Protein AF-A0A1I7X598-F1 (afdb_monomer)

Secondary structure (DSSP, 8-state):
---HHHHHHHHTT-HHHHHHHHHHHHHHHHHTSSHHHHS-SSS-HHHHHHHHHHHHHHHS-------EEEEEEEEEEETTEEEEEEEEEEEETTEEEEE-HHHHHHHHHHHHHHHHHHHH-----

Organism: Heterorhabditis bacteriophora (NCBI:txid37862)

Foldseek 3Di:
DDDVVVVVVVVVVPPVQVVLLVVLLVVCLVVLHCVSLVPDPPHDPVVSVVSVVVSCVVSVPPPPPPFDKDKDWDFDCDPPDTDIFIWIWTQDPNDIDIDGPVRVVVVVVVVVVVVVVVVVPDDDD

Mean predicted aligned error: 17.53 Å

Structure (mmCIF, N/CA/C/O backbone):
data_AF-A0A1I7X598-F1
#
_entry.id   AF-A0A1I7X598-F1
#
loop_
_atom_site.group_PDB
_atom_site.id
_atom_site.type_symbol
_atom_site.label_atom_id
_atom_site.label_alt_id
_atom_site.label_comp_id
_atom_site.label_asym_id
_atom_site.label_entity_id
_atom_site.label_seq_id
_atom_site.pdbx_PDB_ins_code
_atom_site.Cartn_x
_atom_site.Cartn_y
_atom_site.Cartn_z
_atom_site.occupancy
_atom_site.B_iso_or_equiv
_atom_site.auth_seq_id
_atom_site.auth_comp_id
_atom_site.auth_asym_id
_atom_site.auth_atom_id
_atom_site.pdbx_PDB_model_num
ATOM 1 N N . MET A 1 1 ? -35.220 -14.400 -1.323 1.00 46.84 1 MET A N 1
ATOM 2 C CA . MET A 1 1 ? -33.752 -14.230 -1.293 1.00 46.84 1 MET A CA 1
ATOM 3 C C . MET A 1 1 ? -33.465 -12.812 -1.748 1.00 46.84 1 MET A C 1
ATOM 5 O O . MET A 1 1 ? -33.702 -12.525 -2.911 1.00 46.84 1 MET A O 1
ATOM 9 N N . GLY A 1 2 ? -33.067 -11.933 -0.829 1.00 52.66 2 GLY A N 1
ATOM 10 C CA . GLY A 1 2 ? -32.800 -10.523 -1.125 1.00 52.66 2 GLY A CA 1
ATOM 11 C C . GLY A 1 2 ? -33.481 -9.586 -0.135 1.00 52.66 2 GLY A C 1
ATOM 12 O O . GLY A 1 2 ? -34.496 -9.002 -0.480 1.00 52.66 2 GLY A O 1
ATOM 13 N N . ASP A 1 3 ? -32.940 -9.495 1.084 1.00 51.19 3 ASP A N 1
ATOM 14 C CA . ASP A 1 3 ? -33.227 -8.376 2.009 1.00 51.19 3 ASP A CA 1
ATOM 15 C C . ASP A 1 3 ? -32.185 -8.212 3.144 1.00 51.19 3 ASP A C 1
ATOM 17 O O . ASP A 1 3 ? -32.209 -7.259 3.917 1.00 51.19 3 ASP A O 1
ATOM 21 N N . ASP A 1 4 ? -31.200 -9.113 3.245 1.00 53.62 4 ASP A N 1
ATOM 22 C CA . ASP A 1 4 ? -30.213 -9.100 4.335 1.00 53.62 4 ASP A CA 1
ATOM 23 C C . ASP A 1 4 ? -29.242 -7.908 4.324 1.00 53.62 4 ASP A C 1
ATOM 25 O O . ASP A 1 4 ? -28.676 -7.570 5.364 1.00 53.62 4 ASP A O 1
ATOM 29 N N . GLY A 1 5 ? -29.030 -7.278 3.164 1.00 50.75 5 GLY A N 1
ATOM 30 C CA . GLY A 1 5 ? -28.116 -6.141 3.020 1.00 50.75 5 GLY A CA 1
ATOM 31 C C . GLY A 1 5 ? -28.702 -4.813 3.507 1.00 50.75 5 GLY A C 1
ATOM 32 O O . GLY A 1 5 ? -27.963 -3.979 4.022 1.00 50.75 5 GLY A O 1
ATOM 33 N N . ALA A 1 6 ? -30.020 -4.622 3.390 1.00 51.22 6 ALA A N 1
ATOM 34 C CA . ALA A 1 6 ? -30.685 -3.376 3.776 1.00 51.22 6 ALA A CA 1
ATOM 35 C C . ALA A 1 6 ? -30.841 -3.251 5.303 1.00 51.22 6 ALA A C 1
ATOM 37 O O . ALA A 1 6 ? -30.648 -2.170 5.861 1.00 51.22 6 ALA A O 1
ATOM 38 N N . LEU A 1 7 ? -31.094 -4.371 5.991 1.00 50.44 7 LEU A N 1
ATOM 39 C CA . LEU A 1 7 ? -31.189 -4.426 7.454 1.00 50.44 7 LEU A CA 1
ATOM 40 C C . LEU A 1 7 ? -29.864 -4.061 8.149 1.00 50.44 7 LEU A C 1
ATOM 42 O O . LEU A 1 7 ? -29.866 -3.303 9.116 1.00 50.44 7 LEU A O 1
ATOM 46 N N . LEU A 1 8 ? -28.720 -4.508 7.621 1.00 53.09 8 LEU A N 1
ATOM 47 C CA . LEU A 1 8 ? -27.402 -4.247 8.221 1.00 53.09 8 LEU A CA 1
ATOM 48 C C . LEU A 1 8 ? -26.959 -2.782 8.110 1.00 53.09 8 LEU A C 1
ATOM 50 O O . LEU A 1 8 ? -26.349 -2.250 9.036 1.00 53.09 8 LEU A O 1
ATOM 54 N N . VAL A 1 9 ? -27.294 -2.102 7.007 1.00 54.59 9 VAL A N 1
ATOM 55 C CA . VAL A 1 9 ? -27.032 -0.657 6.880 1.00 54.59 9 VAL A CA 1
ATOM 56 C C . VAL A 1 9 ? -27.847 0.116 7.918 1.00 54.59 9 VAL A C 1
ATOM 58 O O . VAL A 1 9 ? -27.337 1.073 8.492 1.00 54.59 9 VAL A O 1
ATOM 61 N N . SER A 1 10 ? -29.072 -0.331 8.221 1.00 55.38 10 SER A N 1
ATOM 62 C CA . SER A 1 10 ? -29.919 0.290 9.246 1.00 55.38 10 SER A CA 1
ATOM 63 C C . SER A 1 10 ? -29.417 0.062 10.682 1.00 55.38 10 SER A C 1
ATOM 65 O O . SER A 1 10 ? -29.532 0.962 11.511 1.00 55.38 10 SER A O 1
ATOM 67 N N . GLU A 1 11 ? -28.771 -1.074 10.976 1.00 52.91 11 GLU A N 1
ATOM 68 C CA . GLU A 1 11 ? -28.156 -1.349 12.288 1.00 52.91 11 GLU A CA 1
ATOM 69 C C . GLU A 1 11 ? -26.843 -0.570 12.508 1.00 52.91 11 GLU A C 1
ATOM 71 O O . GLU A 1 11 ? -26.533 -0.169 13.633 1.00 52.91 11 GLU A O 1
ATOM 76 N N . LEU A 1 12 ? -26.103 -0.268 11.434 1.00 53.03 12 LEU A N 1
ATOM 77 C CA . LEU A 1 12 ? -24.890 0.562 11.466 1.00 53.03 12 LEU A CA 1
ATOM 78 C C . LEU A 1 12 ? -25.164 2.068 11.664 1.00 53.03 12 LEU A C 1
ATOM 80 O O . LEU A 1 12 ? -24.221 2.827 11.882 1.00 53.03 12 LEU A O 1
ATOM 84 N N . TYR A 1 13 ? -26.429 2.515 11.673 1.00 56.22 13 TYR A N 1
ATOM 85 C CA . TYR A 1 13 ? -26.796 3.878 12.099 1.00 56.22 13 TYR A CA 1
ATOM 86 C C . TYR A 1 13 ? -26.686 4.088 13.618 1.00 56.22 13 TYR A C 1
ATOM 88 O O . TYR A 1 13 ? -26.764 5.223 14.097 1.00 56.22 13 TYR A O 1
ATOM 96 N N . ASN A 1 14 ? -26.468 3.022 14.395 1.00 68.94 14 ASN A N 1
ATOM 97 C CA . ASN A 1 14 ? -26.166 3.144 15.812 1.00 68.94 14 ASN A CA 1
ATOM 98 C C . ASN A 1 14 ? -24.686 3.515 16.005 1.00 68.94 14 ASN A C 1
ATOM 100 O O . ASN A 1 14 ? -23.802 2.656 16.004 1.00 68.94 14 ASN A O 1
ATOM 104 N N . ILE A 1 15 ? -24.422 4.808 16.215 1.00 70.19 15 ILE A N 1
ATOM 105 C CA . ILE A 1 15 ? -23.080 5.364 16.473 1.00 70.19 15 ILE A CA 1
ATOM 106 C C . ILE A 1 15 ? -22.355 4.602 17.600 1.00 70.19 15 ILE A C 1
ATOM 108 O O . ILE A 1 15 ? -21.141 4.394 17.534 1.00 70.19 15 ILE A O 1
ATOM 112 N N . GLY A 1 16 ? -23.093 4.128 18.612 1.00 73.81 16 GLY A N 1
ATOM 113 C CA . GLY A 1 16 ? -22.541 3.330 19.706 1.00 73.81 16 GLY A CA 1
ATOM 114 C C . GLY A 1 16 ? -22.014 1.970 19.247 1.00 73.81 16 GLY A C 1
ATOM 115 O O . GLY A 1 16 ? -20.931 1.563 19.663 1.00 73.81 16 GLY A O 1
ATOM 116 N N . LEU A 1 17 ? -22.730 1.300 18.341 1.00 79.50 17 LEU A N 1
ATOM 117 C CA . LEU A 1 17 ? -22.315 0.016 17.775 1.00 79.50 17 LEU A CA 1
ATOM 118 C C . LEU A 1 17 ? -21.084 0.175 16.867 1.00 79.50 17 LEU A C 1
ATOM 120 O O . LEU A 1 17 ? -20.141 -0.606 16.972 1.00 79.50 17 LEU A O 1
ATOM 124 N N . VAL A 1 18 ? -21.039 1.225 16.040 1.00 80.38 18 VAL A N 1
ATOM 125 C CA . VAL A 1 18 ? -19.887 1.523 15.162 1.00 80.38 18 VAL A CA 1
ATOM 126 C C . VAL A 1 18 ? -18.611 1.784 15.969 1.00 80.38 18 VAL A C 1
ATOM 128 O O . VAL A 1 18 ? -17.538 1.276 15.625 1.00 80.38 18 VAL A O 1
ATOM 131 N N . SER A 1 19 ? -18.719 2.537 17.067 1.00 81.62 19 SER A N 1
ATOM 132 C CA . SER A 1 19 ? -17.591 2.809 17.967 1.00 81.62 19 SER A CA 1
ATOM 133 C C . SER A 1 19 ? -17.061 1.525 18.624 1.00 81.62 19 SER A C 1
ATOM 135 O O . SER A 1 19 ? -15.849 1.291 18.680 1.00 81.62 19 SER A O 1
ATOM 137 N N . GLN A 1 20 ? -17.964 0.6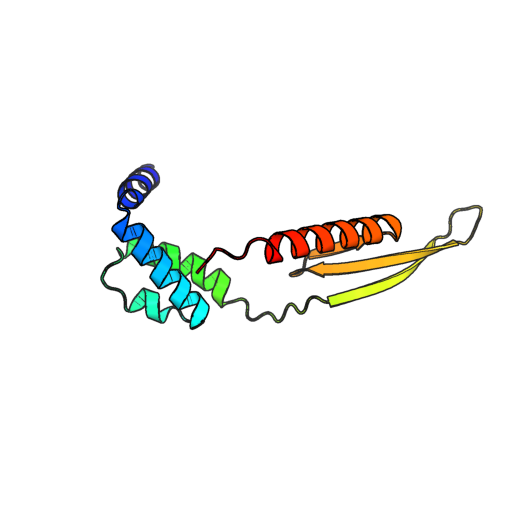36 19.046 1.00 83.75 20 GLN A N 1
ATOM 138 C CA . GLN A 1 20 ? -17.599 -0.649 19.648 1.00 83.75 20 GLN A CA 1
ATOM 139 C C . GLN A 1 20 ? -16.931 -1.587 18.640 1.00 83.75 20 GLN A C 1
ATOM 141 O O . GLN A 1 20 ? -15.869 -2.134 18.936 1.00 83.75 20 GLN A O 1
ATOM 146 N N . ILE A 1 21 ? -17.491 -1.715 17.433 1.00 86.81 21 ILE A N 1
ATOM 147 C CA . ILE A 1 21 ? -16.889 -2.488 16.338 1.00 86.81 21 ILE A CA 1
ATOM 148 C C . ILE A 1 21 ? -15.480 -1.967 16.031 1.00 86.81 21 ILE A C 1
ATOM 150 O O . ILE A 1 21 ? -14.544 -2.759 15.943 1.00 86.81 21 ILE A O 1
ATOM 154 N N . SER A 1 22 ? -15.301 -0.646 15.933 1.00 84.88 22 SER A N 1
ATOM 155 C CA . SER A 1 22 ? -13.991 -0.032 15.664 1.00 84.88 22 SER A CA 1
ATOM 156 C C . SER A 1 22 ? -12.968 -0.337 16.763 1.00 84.88 22 SER A C 1
ATOM 158 O O . SER A 1 22 ? -11.809 -0.648 16.476 1.00 84.88 22 SER A O 1
ATOM 160 N N . THR A 1 23 ? -13.401 -0.298 18.026 1.00 87.12 23 THR A N 1
ATOM 161 C CA . THR A 1 23 ? -12.552 -0.605 19.187 1.00 87.12 23 THR A CA 1
ATOM 162 C C . THR A 1 23 ? -12.120 -2.070 19.183 1.00 87.12 23 THR A C 1
ATOM 164 O O . THR A 1 23 ? -10.928 -2.367 19.267 1.00 87.12 23 THR A O 1
ATOM 167 N N . VAL A 1 24 ? -13.073 -2.989 19.017 1.00 88.12 24 VAL A N 1
ATOM 168 C CA . VAL A 1 24 ? -12.813 -4.435 18.979 1.00 88.12 24 VAL A CA 1
ATOM 169 C C . VAL A 1 24 ? -11.917 -4.800 17.801 1.00 88.12 24 VAL A C 1
ATOM 171 O O . VAL A 1 24 ? -10.948 -5.534 17.976 1.00 88.12 24 VAL A O 1
ATOM 174 N N . PHE A 1 25 ? -12.177 -4.233 16.623 1.00 87.19 25 PHE A N 1
ATOM 175 C CA . PHE A 1 25 ? -11.348 -4.420 15.437 1.00 87.19 25 PHE A CA 1
ATOM 176 C C . PHE A 1 25 ? -9.897 -3.978 15.674 1.00 87.19 25 PHE A C 1
ATOM 178 O O . PHE A 1 25 ? -8.958 -4.718 15.378 1.00 87.19 25 PHE A O 1
ATOM 185 N N . THR A 1 26 ? -9.709 -2.797 16.267 1.00 86.75 26 THR A N 1
ATOM 186 C CA . THR A 1 26 ? -8.377 -2.266 16.592 1.00 86.75 26 THR A CA 1
ATOM 187 C C . THR A 1 26 ? -7.639 -3.170 17.579 1.00 86.75 26 THR A C 1
ATOM 189 O O . THR A 1 26 ? -6.448 -3.428 17.403 1.00 86.75 26 THR A O 1
ATOM 192 N N . ASN A 1 27 ? -8.339 -3.690 18.589 1.00 85.69 27 ASN A N 1
ATOM 193 C CA . ASN A 1 27 ? -7.756 -4.608 19.566 1.00 85.69 27 ASN A CA 1
ATOM 194 C C . ASN A 1 27 ? -7.381 -5.951 18.926 1.00 85.69 27 ASN A C 1
ATOM 196 O O . ASN A 1 27 ? -6.276 -6.433 19.162 1.00 85.69 27 ASN A O 1
ATOM 200 N N . CYS A 1 28 ? -8.223 -6.501 18.044 1.00 85.81 28 CYS A N 1
ATOM 201 C CA . CYS A 1 28 ? -7.911 -7.736 17.317 1.00 85.81 28 CYS A CA 1
ATOM 202 C C . CYS A 1 28 ? -6.637 -7.597 16.470 1.00 85.81 28 CYS A C 1
ATOM 204 O O . CYS A 1 28 ? -5.781 -8.481 16.473 1.00 85.81 28 CYS A O 1
ATOM 206 N N . LEU A 1 29 ? -6.468 -6.462 15.778 1.00 82.44 29 LEU A N 1
ATOM 207 C CA . LEU A 1 29 ? -5.255 -6.187 15.001 1.00 82.44 29 LEU A CA 1
ATOM 208 C C . LEU A 1 29 ? -4.019 -5.981 15.884 1.00 82.44 29 LEU A C 1
ATOM 210 O O . LEU A 1 29 ? -2.933 -6.445 15.534 1.00 82.44 29 LEU A O 1
ATOM 214 N N . ARG A 1 30 ? -4.171 -5.294 17.021 1.00 81.88 30 ARG A N 1
ATOM 215 C CA . ARG A 1 30 ? -3.078 -5.035 17.969 1.00 81.88 30 ARG A CA 1
ATOM 216 C C . ARG A 1 30 ? -2.566 -6.325 18.605 1.00 81.88 30 ARG A C 1
ATOM 218 O O . ARG A 1 30 ? -1.360 -6.538 18.665 1.00 81.88 30 ARG A O 1
ATOM 225 N N . GLU A 1 31 ? -3.481 -7.169 19.066 1.00 82.94 31 GLU A N 1
ATOM 226 C CA . GLU A 1 31 ? -3.177 -8.431 19.751 1.00 82.94 31 GLU A CA 1
ATOM 227 C C . GLU A 1 31 ? -2.902 -9.582 18.776 1.00 82.94 31 GLU A C 1
ATOM 229 O O . GLU A 1 31 ? -2.483 -10.659 19.194 1.00 82.94 31 GLU A O 1
ATOM 234 N N . LYS A 1 32 ? -3.112 -9.350 17.473 1.00 78.25 32 LYS A N 1
ATOM 235 C CA . LYS A 1 32 ? -3.031 -10.354 16.406 1.00 78.25 32 LYS A CA 1
ATOM 236 C C . LYS A 1 32 ? -3.872 -11.600 16.710 1.00 78.25 32 LYS A C 1
ATOM 238 O O . LYS A 1 32 ? -3.441 -12.724 16.469 1.00 78.25 32 LYS A O 1
ATOM 243 N N . SER A 1 33 ? -5.057 -11.390 17.271 1.00 82.25 33 SER A N 1
ATOM 244 C CA . SER A 1 33 ? -5.929 -12.447 17.777 1.00 82.25 33 SER A CA 1
ATOM 245 C C . SER A 1 33 ? -7.389 -12.079 17.546 1.00 82.25 33 SER A C 1
ATOM 247 O O . SER A 1 33 ? -7.747 -10.904 17.594 1.00 82.25 33 SER A O 1
ATOM 249 N N . LEU A 1 34 ? -8.239 -13.083 17.330 1.00 84.75 34 LEU A N 1
ATOM 250 C CA . LEU A 1 34 ? -9.694 -12.911 17.297 1.00 84.75 34 LEU A CA 1
ATOM 251 C C . LEU A 1 34 ? -10.325 -12.871 18.694 1.00 84.75 34 LEU A C 1
ATOM 253 O O . LEU A 1 34 ? -11.504 -12.550 18.824 1.00 84.75 34 LEU A O 1
ATOM 257 N N . TYR A 1 35 ? -9.551 -13.135 19.748 1.00 83.31 35 TYR A N 1
ATOM 258 C CA . TYR A 1 35 ? -10.049 -13.181 21.122 1.00 83.31 35 TYR A CA 1
ATOM 259 C C . TYR A 1 35 ? -10.845 -11.929 21.554 1.00 83.31 35 TYR A C 1
ATOM 261 O O . TYR A 1 35 ? -11.903 -12.086 22.173 1.00 83.31 35 TYR A O 1
ATOM 269 N N . PRO A 1 36 ? -10.449 -10.684 21.205 1.00 85.00 36 PRO A N 1
ATOM 270 C CA . PRO A 1 36 ? -11.250 -9.501 21.539 1.00 85.00 36 PRO A CA 1
ATOM 271 C C . PRO A 1 36 ? -12.635 -9.485 20.867 1.00 85.00 36 PRO A C 1
ATOM 273 O O . PRO A 1 36 ? -13.583 -8.922 21.417 1.00 85.00 36 PRO A O 1
ATOM 276 N N . LEU A 1 37 ? -12.779 -10.112 19.695 1.00 86.31 37 LEU A N 1
ATOM 277 C CA . LEU A 1 37 ? -14.056 -10.248 18.993 1.00 86.31 37 LEU A CA 1
ATOM 278 C C . LEU A 1 37 ? -14.942 -11.332 19.617 1.00 86.31 37 LEU A C 1
ATOM 280 O O . LEU A 1 37 ? -16.143 -11.119 19.782 1.00 86.31 37 LEU A O 1
ATOM 284 N N . GLU A 1 38 ? -14.353 -12.466 19.995 1.00 84.31 38 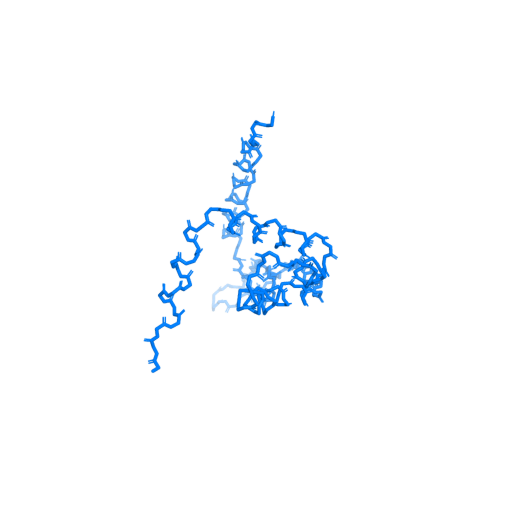GLU A N 1
ATOM 285 C CA . GLU A 1 38 ? -15.062 -13.594 20.616 1.00 84.31 38 GLU A CA 1
ATOM 286 C C . GLU A 1 38 ? -15.581 -13.247 22.016 1.00 84.31 38 GLU A C 1
ATOM 288 O O . GLU A 1 38 ? -16.716 -13.571 22.366 1.00 84.31 38 GLU A O 1
ATOM 293 N N . SER A 1 39 ? -14.769 -12.532 22.796 1.00 81.62 39 SER A N 1
ATOM 294 C CA . SER A 1 39 ? -15.072 -12.152 24.182 1.00 81.62 39 SER A CA 1
ATOM 295 C C . SER A 1 39 ? -16.091 -11.015 24.317 1.00 81.62 39 SER A C 1
ATOM 297 O O . SER A 1 39 ? -16.660 -10.818 25.391 1.00 81.62 39 SER A O 1
ATOM 299 N N . THR A 1 40 ? -16.359 -10.267 23.244 1.00 83.56 40 THR A N 1
ATOM 300 C CA . THR A 1 40 ? -17.296 -9.138 23.285 1.00 83.56 40 THR A CA 1
ATOM 301 C C . THR A 1 40 ? -18.741 -9.629 23.191 1.00 83.56 40 THR A C 1
ATOM 303 O O . THR A 1 40 ? -19.142 -10.185 22.177 1.00 83.56 40 THR A O 1
ATOM 306 N N . THR A 1 41 ? -19.582 -9.374 24.194 1.00 82.31 41 THR A N 1
ATOM 307 C CA . THR A 1 41 ? -21.028 -9.695 24.146 1.00 82.31 41 THR A CA 1
ATOM 308 C C . THR A 1 41 ? -21.870 -8.613 23.465 1.00 82.31 41 THR A C 1
ATOM 310 O O . THR A 1 41 ? -23.013 -8.858 23.095 1.00 82.31 41 THR A O 1
ATOM 313 N N . SER A 1 42 ? -21.299 -7.425 23.273 1.00 78.56 42 SER A N 1
ATOM 314 C CA . SER A 1 42 ? -22.001 -6.224 22.807 1.00 78.56 42 SER A CA 1
ATOM 315 C C . SER A 1 42 ? -22.235 -6.161 21.293 1.00 78.56 42 SER A C 1
ATOM 317 O O . SER A 1 42 ? -23.008 -5.327 20.829 1.00 78.56 42 SER A O 1
ATOM 319 N N . ILE A 1 43 ? -21.563 -7.015 20.513 1.00 83.38 43 ILE A N 1
ATOM 320 C CA . ILE A 1 43 ? -21.675 -7.052 19.049 1.00 83.38 43 ILE A CA 1
ATOM 321 C C . ILE A 1 43 ? -22.554 -8.248 18.650 1.00 83.38 43 ILE A C 1
ATOM 323 O O . ILE A 1 43 ? -22.254 -9.367 19.072 1.00 83.38 43 ILE A O 1
ATOM 327 N N . PRO A 1 44 ? -23.595 -8.051 17.819 1.00 86.50 44 PRO A N 1
ATOM 328 C CA . PRO A 1 44 ? -24.422 -9.137 17.298 1.00 86.50 44 PRO A CA 1
ATOM 329 C C . PRO A 1 44 ? -23.614 -10.213 16.561 1.00 86.50 44 PRO A C 1
ATOM 331 O O . PRO A 1 44 ? -22.699 -9.902 15.794 1.00 86.50 44 PRO A O 1
ATOM 334 N N . ASP A 1 45 ? -24.005 -11.479 16.712 1.00 82.31 45 ASP A N 1
ATOM 335 C CA . ASP A 1 45 ? -23.260 -12.619 16.156 1.00 82.31 45 ASP A CA 1
ATOM 336 C C . ASP A 1 45 ? -23.146 -12.585 14.623 1.00 82.31 45 ASP A C 1
ATOM 338 O O . ASP A 1 45 ? -22.107 -12.947 14.073 1.00 82.31 45 ASP A O 1
ATOM 342 N N . LYS A 1 46 ? -24.160 -12.053 13.922 1.00 80.50 46 LYS A N 1
ATOM 343 C CA . LYS A 1 46 ? -24.115 -11.844 12.461 1.00 80.50 46 LYS A CA 1
ATOM 344 C C . LYS A 1 46 ? -22.964 -10.913 12.057 1.00 80.50 46 LYS A C 1
ATOM 346 O O . LYS A 1 46 ? -22.270 -11.177 11.076 1.00 80.50 46 LYS A O 1
ATOM 351 N N . ILE A 1 47 ? -22.728 -9.853 12.835 1.00 81.56 47 ILE A N 1
ATOM 352 C CA . ILE A 1 47 ? -21.637 -8.896 12.604 1.00 81.56 47 ILE A CA 1
ATOM 353 C C . ILE A 1 47 ? -20.298 -9.520 12.996 1.00 81.56 47 ILE A C 1
ATOM 355 O O . ILE A 1 47 ? -19.332 -9.384 12.249 1.00 81.56 47 ILE A O 1
ATOM 359 N N . LYS A 1 48 ? -20.234 -10.258 14.113 1.00 85.31 48 LYS A N 1
ATOM 360 C CA . LYS A 1 48 ? -19.020 -10.994 14.504 1.00 85.31 48 LYS A CA 1
ATOM 361 C C . LYS A 1 48 ? -18.572 -11.972 13.428 1.00 85.31 48 LYS A C 1
ATOM 363 O O . LYS A 1 48 ? -17.391 -12.008 13.113 1.00 85.31 48 LYS A O 1
ATOM 368 N N . GLN A 1 49 ? -19.498 -12.721 12.833 1.00 83.38 49 GLN A N 1
ATOM 369 C CA . GLN A 1 49 ? -19.176 -13.687 11.787 1.00 83.38 49 GLN A CA 1
ATOM 370 C C . GLN A 1 49 ? -18.568 -13.000 10.554 1.00 83.38 49 GLN A C 1
ATOM 372 O O . GLN A 1 49 ? -17.567 -13.466 10.016 1.00 83.38 49 GLN A O 1
ATOM 377 N N . GLN A 1 50 ? -19.112 -11.849 10.143 1.00 81.38 50 GLN A N 1
ATOM 378 C CA . GLN A 1 50 ? -18.549 -11.058 9.044 1.00 81.38 50 GLN A CA 1
ATOM 379 C C . GLN A 1 50 ? -17.192 -10.434 9.403 1.00 81.38 50 GLN A C 1
ATOM 381 O O . GLN A 1 50 ? -16.270 -10.459 8.584 1.00 81.38 50 GLN A O 1
ATOM 386 N N . LEU A 1 51 ? -17.044 -9.905 10.624 1.00 82.94 51 LEU A N 1
ATOM 387 C CA . LEU A 1 51 ? -15.776 -9.346 11.095 1.00 82.94 51 LEU A CA 1
ATOM 388 C C . LEU A 1 51 ? -14.691 -10.415 11.225 1.00 82.94 51 LEU A C 1
ATOM 390 O O . LEU A 1 51 ? -13.546 -10.129 10.899 1.00 82.94 51 LEU A O 1
ATOM 394 N N . SER A 1 52 ? -15.038 -11.622 11.674 1.00 84.50 52 SER A N 1
ATOM 395 C CA . SER A 1 52 ? -14.117 -12.753 11.821 1.00 84.50 52 SER A CA 1
ATOM 396 C C . SER A 1 52 ? -13.541 -13.161 10.471 1.00 84.50 52 SER A C 1
ATOM 398 O O . SER A 1 52 ? -12.326 -13.189 10.345 1.00 84.50 52 SER A O 1
ATOM 400 N N . VAL A 1 53 ? -14.368 -13.328 9.431 1.00 83.44 53 VAL A N 1
ATOM 401 C CA . VAL A 1 53 ? -13.883 -13.625 8.067 1.00 83.44 53 VAL A CA 1
ATOM 402 C C . VAL A 1 53 ? -12.940 -12.530 7.553 1.00 83.44 53 VAL A C 1
ATOM 404 O O . VAL A 1 53 ? -11.918 -12.808 6.924 1.00 83.44 53 VAL A O 1
ATOM 407 N N . PHE A 1 54 ? -13.265 -11.264 7.826 1.00 80.25 54 PHE A N 1
ATOM 408 C CA . PHE A 1 54 ? -12.428 -10.139 7.414 1.00 80.25 54 PHE A CA 1
ATOM 409 C C . PHE A 1 54 ? -11.108 -10.062 8.19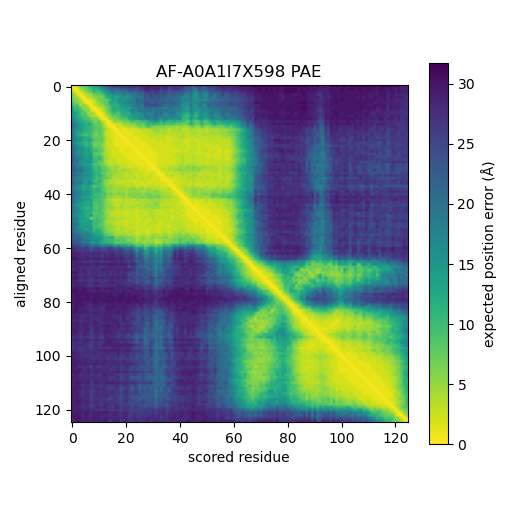9 1.00 80.25 54 PHE A C 1
ATOM 411 O O . PHE A 1 54 ? -10.061 -9.747 7.626 1.00 80.25 54 PHE A O 1
ATOM 418 N N . LEU A 1 55 ? -11.150 -10.336 9.504 1.00 82.94 55 LEU A N 1
ATOM 419 C CA . LEU A 1 55 ? -9.989 -10.334 10.385 1.00 82.94 55 LEU A CA 1
ATOM 420 C C . LEU A 1 55 ? -9.092 -11.543 10.135 1.00 82.94 55 LEU A C 1
ATOM 422 O O . LEU A 1 55 ? -7.887 -11.345 10.098 1.00 82.94 55 LEU A O 1
ATOM 426 N N . ASP A 1 56 ? -9.625 -12.731 9.858 1.00 77.06 56 ASP A N 1
ATOM 427 C CA . ASP A 1 56 ? -8.828 -13.904 9.479 1.00 77.06 56 ASP A CA 1
ATOM 428 C C . ASP A 1 56 ? -7.973 -13.606 8.246 1.00 77.06 56 ASP A C 1
ATOM 430 O O . ASP A 1 56 ? -6.756 -13.758 8.291 1.00 77.06 56 ASP A O 1
ATOM 434 N N . GLY A 1 57 ? -8.539 -13.000 7.196 1.00 68.19 57 GLY A N 1
ATOM 435 C CA . GLY A 1 57 ? -7.758 -12.585 6.021 1.00 68.19 57 GLY A CA 1
ATOM 436 C C . GLY A 1 57 ? -6.687 -11.510 6.299 1.00 68.19 57 GLY A C 1
ATOM 437 O O . GLY A 1 57 ? -5.766 -11.312 5.496 1.00 68.19 57 GLY A O 1
ATOM 438 N N . ARG A 1 58 ? -6.790 -10.789 7.423 1.00 69.38 58 ARG A N 1
ATOM 439 C CA . ARG A 1 58 ? -5.815 -9.781 7.877 1.00 69.38 58 ARG A CA 1
ATOM 440 C C . ARG A 1 58 ? -4.784 -10.362 8.849 1.00 69.38 58 ARG A C 1
ATOM 442 O O . ARG A 1 58 ? -3.629 -9.947 8.789 1.00 69.38 58 ARG A O 1
ATOM 449 N N . LEU A 1 59 ? -5.189 -11.301 9.700 1.00 70.75 59 LEU A N 1
ATOM 450 C CA . LEU A 1 59 ? -4.376 -11.968 10.716 1.00 70.75 59 LEU A CA 1
ATOM 451 C C . LEU A 1 59 ? -3.550 -13.120 10.121 1.00 70.75 59 LEU A C 1
ATOM 453 O O . LEU A 1 59 ? -2.396 -13.293 10.508 1.00 70.75 59 LEU A O 1
ATOM 457 N N . GLU A 1 60 ? -4.062 -13.825 9.104 1.00 61.69 60 GLU A N 1
ATOM 458 C CA . GLU A 1 60 ? -3.335 -14.865 8.356 1.00 61.69 60 GLU A CA 1
ATOM 459 C C . GLU A 1 60 ? -2.156 -14.322 7.533 1.00 61.69 60 GLU A C 1
ATOM 461 O O . GLU A 1 60 ? -1.324 -15.089 7.046 1.00 61.69 60 GLU A O 1
ATOM 466 N N . LYS A 1 61 ? -1.979 -12.999 7.421 1.00 52.41 61 LYS A N 1
ATOM 467 C CA . LYS A 1 61 ? -0.773 -12.421 6.808 1.00 52.41 61 LYS A CA 1
ATOM 468 C C . LYS A 1 61 ? 0.405 -12.386 7.784 1.00 52.41 61 LYS A C 1
ATOM 470 O O . LYS A 1 61 ? 1.042 -11.357 7.982 1.00 52.41 61 LYS A O 1
ATOM 475 N N . LYS A 1 62 ? 0.785 -13.571 8.267 1.00 46.66 62 LYS A N 1
ATOM 476 C CA . LYS A 1 62 ? 2.193 -13.957 8.419 1.00 46.66 62 LYS A CA 1
ATOM 477 C 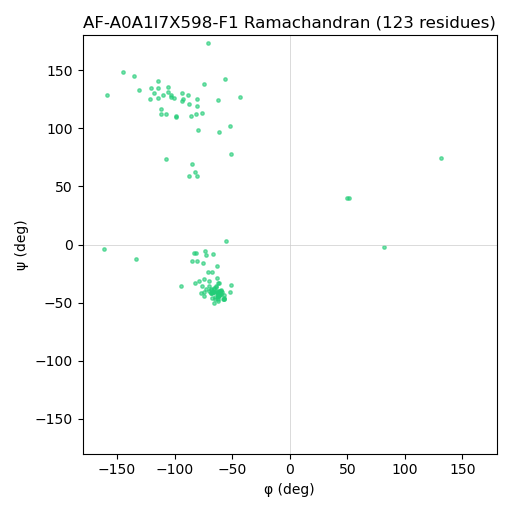C . LYS A 1 62 ? 2.703 -14.455 7.064 1.00 46.66 62 LYS A C 1
ATOM 479 O O . LYS A 1 62 ? 3.090 -15.601 6.881 1.00 46.66 62 LYS A O 1
ATOM 484 N N . VAL A 1 63 ? 2.698 -13.571 6.079 1.00 44.09 63 VAL A N 1
ATOM 485 C CA . VAL A 1 63 ? 3.773 -13.634 5.104 1.00 44.09 63 VAL A CA 1
ATOM 486 C C . VAL A 1 63 ? 4.595 -12.420 5.459 1.00 44.09 63 VAL A C 1
ATOM 488 O O . VAL A 1 63 ? 4.109 -11.299 5.304 1.00 44.09 63 VAL A O 1
ATOM 491 N N . ASP A 1 64 ? 5.802 -12.652 5.964 1.00 44.34 64 ASP A N 1
ATOM 492 C CA . ASP A 1 64 ? 6.921 -11.748 5.733 1.00 44.34 64 ASP A CA 1
ATOM 493 C C . ASP A 1 64 ? 6.995 -11.526 4.217 1.00 44.34 64 ASP A C 1
ATOM 495 O O . ASP A 1 64 ? 7.756 -12.158 3.496 1.00 44.34 64 ASP A O 1
ATOM 499 N N . ARG A 1 65 ? 6.114 -10.684 3.671 1.00 49.31 65 ARG A N 1
ATOM 500 C CA . ARG A 1 65 ? 6.356 -10.049 2.385 1.00 49.31 65 ARG A CA 1
ATOM 501 C C . ARG A 1 65 ? 7.187 -8.849 2.762 1.00 49.31 65 ARG A C 1
ATOM 503 O O . ARG A 1 65 ? 6.685 -7.728 2.763 1.00 49.31 65 ARG A O 1
ATOM 510 N N . GLU A 1 66 ? 8.421 -9.13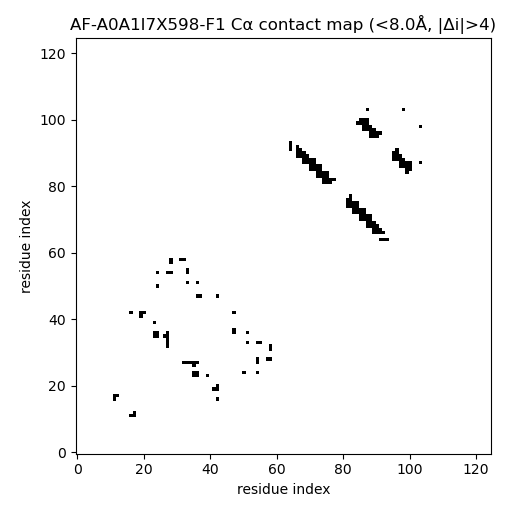1 3.181 1.00 51.25 66 GLU A N 1
ATOM 511 C CA . GLU A 1 66 ? 9.486 -8.150 3.105 1.00 51.25 66 GLU A CA 1
ATOM 512 C C . GLU A 1 66 ? 9.349 -7.493 1.735 1.00 51.25 66 GLU A C 1
ATOM 514 O O . GLU A 1 66 ? 9.201 -8.173 0.714 1.00 51.25 66 GLU A O 1
ATOM 519 N N . THR A 1 67 ? 9.278 -6.167 1.724 1.00 50.28 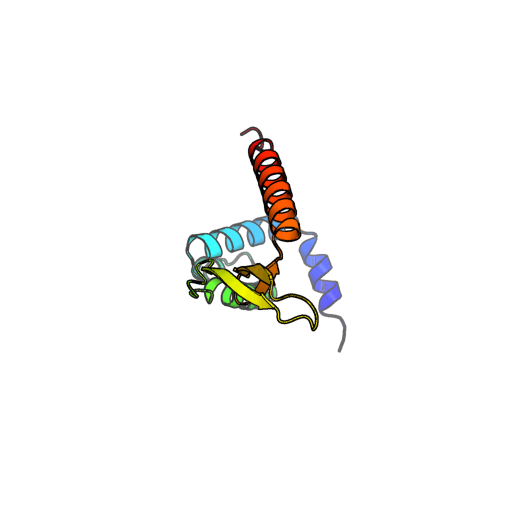67 THR A N 1
ATOM 520 C CA . THR A 1 67 ? 9.335 -5.412 0.480 1.00 50.28 67 THR A CA 1
ATOM 521 C C . THR A 1 67 ? 10.693 -5.707 -0.149 1.00 50.28 67 THR A C 1
ATOM 523 O O . THR A 1 67 ? 11.707 -5.130 0.235 1.00 50.28 67 THR A O 1
ATOM 526 N N . GLU A 1 68 ? 10.719 -6.656 -1.079 1.00 59.09 68 GLU A N 1
ATOM 527 C CA . GLU A 1 68 ? 11.921 -7.060 -1.794 1.00 59.09 68 GLU A CA 1
ATOM 528 C C . GLU A 1 68 ? 12.069 -6.148 -3.016 1.00 59.09 68 GLU A C 1
ATOM 530 O O . GLU A 1 68 ? 11.179 -6.073 -3.870 1.00 59.09 68 GLU A O 1
ATOM 535 N N . TRP A 1 69 ? 13.187 -5.430 -3.095 1.00 63.81 69 TRP A N 1
ATOM 536 C CA . TRP A 1 69 ? 13.536 -4.604 -4.250 1.00 63.81 69 TRP A CA 1
ATOM 537 C C . TRP A 1 69 ? 14.779 -5.179 -4.933 1.00 63.81 69 TRP A C 1
ATOM 539 O O . TRP A 1 69 ? 15.704 -5.649 -4.268 1.00 63.81 69 TRP A O 1
ATOM 549 N N . LYS A 1 70 ? 14.795 -5.163 -6.268 1.00 68.31 70 LYS A N 1
ATOM 550 C CA . LYS A 1 70 ? 15.914 -5.627 -7.101 1.00 68.31 70 LYS A CA 1
ATOM 551 C C . LYS A 1 70 ? 16.169 -4.626 -8.222 1.00 68.31 70 LYS A C 1
ATOM 553 O O . LYS A 1 70 ? 15.243 -4.025 -8.756 1.00 68.31 70 LYS A O 1
ATOM 558 N N . VAL A 1 71 ? 17.435 -4.449 -8.587 1.00 61.50 71 VAL A N 1
ATOM 559 C CA . VAL A 1 71 ? 17.833 -3.645 -9.750 1.00 61.50 71 VAL A CA 1
ATOM 560 C C . VAL A 1 71 ? 18.400 -4.595 -10.788 1.00 61.50 71 VAL A C 1
ATOM 562 O O . VAL A 1 71 ? 19.420 -5.238 -10.548 1.00 61.50 71 VAL A O 1
ATOM 565 N N . ASN A 1 72 ? 17.733 -4.677 -11.933 1.00 66.25 72 ASN A N 1
ATOM 566 C CA . ASN A 1 72 ? 18.127 -5.521 -13.047 1.00 66.25 72 ASN A CA 1
ATOM 567 C C . ASN A 1 72 ? 18.721 -4.649 -14.156 1.00 66.25 72 ASN A C 1
ATOM 569 O O . ASN A 1 72 ? 18.148 -3.640 -14.564 1.00 66.25 72 ASN A O 1
ATOM 573 N N . VAL A 1 73 ? 19.887 -5.039 -14.667 1.00 57.84 73 VAL A N 1
ATOM 574 C CA . VAL A 1 73 ? 20.483 -4.405 -15.847 1.00 57.84 73 VAL A CA 1
ATOM 575 C C . VAL A 1 73 ? 20.166 -5.286 -17.045 1.00 57.84 73 VAL A C 1
ATOM 577 O O . VAL A 1 73 ? 20.675 -6.401 -17.155 1.00 57.84 73 VAL A O 1
ATOM 580 N N . VAL A 1 74 ? 19.306 -4.797 -17.932 1.00 57.66 74 VAL A N 1
ATOM 581 C CA . VAL A 1 74 ? 18.843 -5.527 -19.111 1.00 57.66 74 VAL A CA 1
ATOM 582 C C . VAL A 1 74 ? 19.565 -5.000 -20.345 1.00 57.66 74 VAL A C 1
ATOM 584 O O . VAL A 1 74 ? 19.579 -3.802 -20.630 1.00 57.66 74 VAL A O 1
ATOM 587 N N . VAL A 1 75 ? 20.181 -5.908 -21.099 1.00 49.44 75 VAL A N 1
ATOM 588 C CA . VAL A 1 75 ? 20.757 -5.599 -22.411 1.00 49.44 75 VAL A CA 1
ATOM 589 C C . VAL A 1 75 ? 19.617 -5.624 -23.423 1.00 49.44 75 VAL A C 1
ATOM 591 O O . VAL A 1 75 ? 19.074 -6.693 -23.699 1.00 49.44 75 VAL A O 1
ATOM 594 N N . ASN A 1 76 ? 19.261 -4.473 -23.994 1.00 46.75 76 ASN A N 1
ATOM 595 C CA . ASN A 1 76 ? 18.338 -4.445 -25.122 1.00 46.75 76 ASN A CA 1
ATOM 596 C C . ASN A 1 76 ? 19.142 -4.464 -26.427 1.00 46.75 76 ASN A C 1
ATOM 598 O O . ASN A 1 76 ? 20.103 -3.711 -26.599 1.00 46.75 76 ASN A O 1
ATOM 602 N N . ASN A 1 77 ? 18.770 -5.356 -27.339 1.00 45.34 77 ASN A N 1
ATOM 603 C CA . ASN A 1 77 ? 19.411 -5.502 -28.638 1.00 45.34 77 ASN A CA 1
ATOM 604 C C . ASN A 1 77 ? 18.453 -4.953 -29.700 1.00 45.34 77 ASN A C 1
ATOM 606 O O . ASN A 1 77 ? 17.799 -5.707 -30.417 1.00 45.34 77 ASN A O 1
ATOM 610 N N . GLN A 1 78 ? 18.319 -3.626 -29.761 1.00 50.53 78 GLN A N 1
ATOM 611 C CA . GLN A 1 78 ? 17.635 -2.991 -30.883 1.00 50.53 78 GLN A CA 1
ATOM 612 C C . GLN A 1 78 ? 18.564 -3.037 -32.097 1.00 50.53 78 GLN A C 1
ATOM 614 O O . GLN A 1 78 ? 19.765 -2.814 -31.962 1.00 50.53 78 GLN A O 1
ATOM 619 N N . HIS A 1 79 ? 18.012 -3.335 -33.277 1.00 50.69 79 HIS A N 1
ATOM 620 C CA . HIS A 1 79 ? 18.720 -3.728 -34.508 1.00 50.69 79 HIS A CA 1
ATOM 621 C C . HIS A 1 79 ? 19.814 -2.766 -35.038 1.00 50.69 79 HIS A C 1
ATOM 623 O O . HIS A 1 79 ? 20.400 -3.047 -36.080 1.00 50.69 79 HIS A O 1
ATOM 629 N N . VAL A 1 80 ? 20.124 -1.664 -34.344 1.00 50.25 80 VAL A N 1
ATOM 630 C CA . VAL A 1 80 ? 21.148 -0.676 -34.722 1.00 50.25 80 VAL A CA 1
ATOM 631 C C . VAL A 1 80 ? 22.078 -0.264 -33.556 1.00 50.25 80 VAL A C 1
ATOM 633 O O . VAL A 1 80 ? 23.139 0.298 -33.808 1.00 50.25 80 VAL A O 1
ATOM 636 N N . GLN A 1 81 ? 21.789 -0.587 -32.286 1.00 46.69 81 GLN A N 1
ATOM 637 C CA . GLN A 1 81 ? 22.691 -0.265 -31.167 1.00 46.69 81 GLN A CA 1
ATOM 638 C C . GLN A 1 81 ? 22.424 -1.161 -29.949 1.00 46.69 81 GLN A C 1
ATOM 640 O O . GLN A 1 81 ? 21.295 -1.265 -29.478 1.00 46.69 81 GLN A O 1
ATOM 645 N N . LYS A 1 82 ? 23.477 -1.794 -29.412 1.00 50.81 82 LYS A N 1
ATOM 646 C CA . LYS A 1 82 ? 23.412 -2.464 -28.106 1.00 50.81 82 LYS A CA 1
ATOM 647 C C . LYS A 1 82 ? 23.455 -1.396 -27.020 1.00 50.81 82 LYS A C 1
ATOM 649 O O . LYS A 1 82 ? 24.490 -0.753 -26.848 1.00 50.81 82 LYS A O 1
ATOM 654 N N . SER A 1 83 ? 22.366 -1.229 -26.284 1.00 58.25 83 SER A N 1
ATOM 655 C CA . SER A 1 83 ? 22.291 -0.317 -25.143 1.00 58.25 83 SER A CA 1
ATOM 656 C C . SER A 1 83 ? 21.931 -1.087 -23.873 1.00 58.25 83 SER A C 1
ATOM 658 O O . SER A 1 83 ? 21.055 -1.956 -23.860 1.00 58.25 83 SER A O 1
ATOM 660 N N . LEU A 1 84 ? 22.655 -0.792 -22.791 1.00 60.97 84 LEU A N 1
ATOM 661 C CA . LEU A 1 84 ? 22.333 -1.274 -21.450 1.00 60.97 84 LEU A CA 1
ATOM 662 C C . LEU A 1 84 ? 21.230 -0.387 -20.876 1.00 60.97 84 LEU A C 1
ATOM 664 O O . LEU A 1 84 ? 21.393 0.830 -20.813 1.00 60.97 84 LEU A O 1
ATOM 668 N N . HIS A 1 85 ? 20.131 -0.993 -20.441 1.00 65.88 85 HIS A N 1
ATOM 669 C CA . HIS A 1 85 ? 19.043 -0.305 -19.759 1.00 65.88 85 HIS A CA 1
ATOM 670 C C . HIS A 1 85 ? 18.942 -0.811 -18.323 1.00 65.88 85 HIS A C 1
ATOM 672 O O . HIS A 1 85 ? 19.004 -2.012 -18.066 1.00 65.88 85 HIS A O 1
ATOM 678 N N . VAL A 1 86 ? 18.798 0.113 -17.377 1.00 69.75 86 VAL A N 1
ATOM 679 C CA . VAL A 1 86 ? 18.558 -0.225 -15.972 1.00 69.75 86 VAL A CA 1
ATOM 680 C C . VAL A 1 86 ? 17.054 -0.253 -15.745 1.00 69.75 86 VAL A C 1
ATOM 682 O O . VAL A 1 86 ? 16.371 0.729 -16.037 1.00 69.75 86 VAL A O 1
ATOM 685 N N . ILE A 1 87 ? 16.565 -1.373 -15.225 1.00 79.06 87 ILE A N 1
ATOM 686 C CA . ILE A 1 87 ? 15.177 -1.576 -14.824 1.00 79.06 87 ILE A CA 1
ATOM 687 C C . ILE A 1 87 ? 15.168 -1.842 -13.320 1.00 79.06 87 ILE A C 1
ATOM 689 O O . ILE A 1 87 ? 15.928 -2.668 -12.810 1.00 79.06 87 ILE A O 1
ATOM 693 N N . THR A 1 88 ? 14.314 -1.128 -12.600 1.00 76.62 88 THR A N 1
ATOM 694 C CA . THR A 1 88 ? 14.104 -1.340 -11.168 1.00 76.62 88 THR A CA 1
ATOM 695 C C . THR A 1 88 ? 12.835 -2.152 -10.978 1.00 76.62 88 THR A C 1
ATOM 697 O O . THR A 1 88 ? 11.774 -1.758 -11.454 1.00 76.62 88 THR A O 1
ATOM 700 N N . GLU A 1 89 ? 12.933 -3.260 -10.252 1.00 82.12 89 GLU A N 1
ATOM 701 C CA . GLU A 1 89 ? 11.797 -4.104 -9.898 1.00 82.12 89 GLU A CA 1
ATOM 702 C C . GLU A 1 89 ? 11.509 -3.996 -8.402 1.00 82.12 89 GLU A C 1
ATOM 704 O O . GLU A 1 89 ? 12.393 -4.175 -7.560 1.00 82.12 89 GLU A O 1
ATOM 709 N N . ILE A 1 90 ? 10.252 -3.726 -8.060 1.00 77.75 90 ILE A N 1
ATOM 710 C CA . ILE A 1 90 ? 9.785 -3.671 -6.674 1.00 77.75 90 ILE A CA 1
ATOM 711 C C . ILE A 1 90 ? 8.669 -4.694 -6.505 1.00 77.75 90 ILE A C 1
ATOM 713 O O . ILE A 1 90 ? 7.674 -4.658 -7.228 1.00 77.75 90 ILE A O 1
ATOM 717 N N . ASN A 1 91 ? 8.818 -5.598 -5.539 1.00 74.38 91 ASN A N 1
ATOM 718 C CA . ASN A 1 91 ? 7.775 -6.542 -5.169 1.00 74.38 91 ASN A CA 1
ATOM 719 C C . ASN A 1 91 ? 7.026 -6.031 -3.935 1.00 74.38 91 ASN A C 1
ATOM 721 O O . ASN A 1 91 ? 7.555 -6.027 -2.824 1.00 74.38 91 ASN A O 1
ATOM 725 N N . ILE A 1 92 ? 5.778 -5.611 -4.133 1.00 71.94 92 ILE A N 1
ATOM 726 C CA . ILE A 1 92 ? 4.897 -5.150 -3.061 1.00 71.94 92 ILE A CA 1
ATOM 727 C C . ILE A 1 92 ? 3.782 -6.168 -2.905 1.00 71.94 92 ILE A C 1
ATOM 729 O O . ILE A 1 92 ? 2.933 -6.338 -3.776 1.00 71.94 92 ILE A O 1
ATOM 733 N N . HIS A 1 93 ? 3.778 -6.868 -1.775 1.00 67.38 93 HIS A N 1
ATOM 734 C CA . HIS A 1 93 ? 2.767 -7.873 -1.468 1.00 67.38 93 HIS A CA 1
ATOM 735 C C . HIS A 1 93 ? 2.533 -8.894 -2.599 1.00 67.38 93 HIS A C 1
ATOM 737 O O . HIS A 1 93 ? 1.397 -9.304 -2.828 1.00 67.38 93 HIS A O 1
ATOM 743 N N . GLY A 1 94 ? 3.585 -9.359 -3.275 1.00 70.62 94 GLY A N 1
ATOM 744 C CA . GLY A 1 94 ? 3.482 -10.337 -4.364 1.00 70.62 94 GLY A CA 1
ATOM 745 C C . GLY A 1 94 ? 3.113 -9.734 -5.723 1.00 70.62 94 GLY A C 1
ATOM 746 O O . GLY A 1 94 ? 3.047 -10.474 -6.701 1.00 70.62 94 GLY A O 1
ATOM 747 N N . GLN A 1 95 ? 2.884 -8.421 -5.802 1.00 70.88 95 GLN A N 1
ATOM 748 C CA . GLN A 1 95 ? 2.751 -7.696 -7.060 1.00 70.88 95 GLN A CA 1
ATOM 749 C C . GLN A 1 95 ? 4.111 -7.128 -7.454 1.00 70.88 95 GLN A C 1
ATOM 751 O O . GLN A 1 95 ? 4.727 -6.389 -6.687 1.00 70.88 95 GLN A O 1
ATOM 756 N N . LYS A 1 96 ? 4.573 -7.474 -8.656 1.00 77.56 96 LYS A N 1
ATOM 757 C CA . LYS A 1 96 ? 5.802 -6.925 -9.226 1.00 77.56 96 LYS A CA 1
ATOM 758 C C . LYS A 1 96 ? 5.488 -5.648 -9.993 1.00 77.56 96 LYS A C 1
ATOM 760 O O . LYS A 1 96 ? 4.601 -5.641 -10.842 1.00 77.56 96 LYS A O 1
ATOM 765 N N . LEU A 1 97 ? 6.231 -4.598 -9.685 1.00 80.75 97 LEU A N 1
ATOM 766 C CA . LEU A 1 97 ? 6.215 -3.327 -10.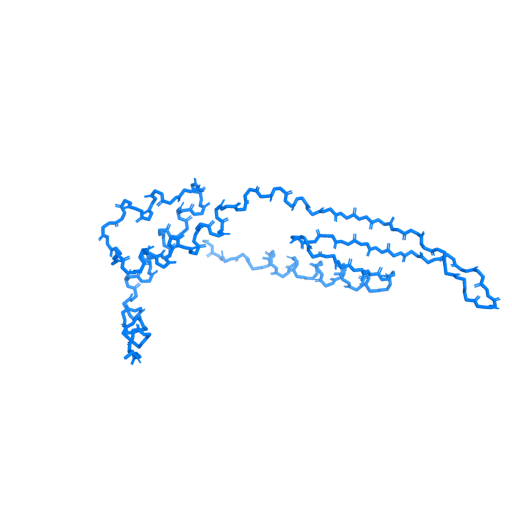390 1.00 80.75 97 LEU A CA 1
ATOM 767 C C . LEU A 1 97 ? 7.575 -3.145 -11.057 1.00 80.75 97 LEU A C 1
ATOM 769 O O . LEU A 1 97 ? 8.600 -3.232 -10.381 1.00 80.75 97 LEU A O 1
ATOM 773 N N . GLU A 1 98 ? 7.573 -2.897 -12.361 1.00 82.50 98 GLU A N 1
ATOM 774 C CA . GLU A 1 98 ? 8.776 -2.613 -13.139 1.00 82.50 98 GLU A CA 1
ATOM 775 C C . GLU A 1 98 ? 8.820 -1.125 -13.468 1.00 82.50 98 GLU A C 1
ATOM 777 O O . GLU A 1 98 ? 7.811 -0.537 -13.865 1.00 82.50 98 GLU A O 1
ATOM 782 N N . PHE A 1 99 ? 9.990 -0.520 -13.301 1.00 80.19 99 PHE A N 1
ATOM 783 C CA . PHE A 1 99 ? 10.216 0.888 -13.580 1.00 80.19 99 PHE A CA 1
ATOM 784 C C . PHE A 1 99 ? 11.461 1.052 -14.439 1.00 80.19 99 PHE A C 1
ATOM 786 O O . PHE A 1 99 ? 12.529 0.529 -14.106 1.00 80.19 99 PHE A O 1
ATOM 793 N N . ASP A 1 100 ? 11.357 1.861 -15.488 1.00 84.81 100 ASP A N 1
ATOM 794 C CA . ASP A 1 100 ? 12.547 2.489 -16.051 1.00 84.81 100 ASP A CA 1
ATOM 795 C C . ASP A 1 100 ? 13.096 3.577 -15.100 1.00 84.81 100 ASP A C 1
ATOM 797 O O . ASP A 1 100 ? 12.507 3.915 -14.064 1.00 84.81 100 ASP A O 1
ATOM 801 N N . LEU A 1 101 ? 14.261 4.133 -15.439 1.00 79.62 101 LEU A N 1
ATOM 802 C CA . LEU A 1 101 ? 14.937 5.127 -14.605 1.00 79.62 101 LEU A CA 1
ATOM 803 C C . LEU A 1 101 ? 14.090 6.393 -14.362 1.00 79.62 101 LEU A C 1
ATOM 805 O O . LEU A 1 101 ? 14.109 6.941 -13.257 1.00 79.62 101 LEU A O 1
ATOM 809 N N . GLU A 1 102 ? 13.356 6.866 -15.372 1.00 84.81 102 GLU A N 1
ATOM 810 C CA . GLU A 1 102 ? 12.556 8.090 -15.282 1.00 84.81 102 GLU A CA 1
ATOM 811 C C . GLU A 1 102 ? 11.296 7.856 -14.439 1.00 84.81 102 GLU A C 1
ATOM 813 O O . GLU A 1 102 ? 10.970 8.650 -13.550 1.00 84.81 102 GLU A O 1
ATOM 818 N N . GLN A 1 103 ? 10.616 6.735 -14.670 1.00 84.88 103 GLN A N 1
ATOM 819 C CA . GLN A 1 103 ? 9.450 6.301 -13.908 1.00 84.88 103 GLN A CA 1
ATOM 820 C C . GLN A 1 103 ? 9.801 6.096 -12.433 1.00 84.88 103 GLN A C 1
ATOM 822 O O . GLN A 1 103 ? 9.082 6.575 -11.553 1.00 84.88 103 GLN A O 1
ATOM 827 N N . PHE A 1 104 ? 10.943 5.465 -12.148 1.00 83.50 104 PHE A N 1
ATOM 828 C CA . PHE A 1 104 ? 11.409 5.277 -10.778 1.00 83.50 104 PHE A CA 1
ATOM 829 C C . PHE A 1 104 ? 11.758 6.610 -10.097 1.00 83.50 104 PHE A C 1
ATOM 831 O O . PHE A 1 104 ? 11.472 6.805 -8.913 1.00 83.50 104 PHE A O 1
ATOM 838 N N . ALA A 1 105 ? 12.344 7.568 -10.824 1.00 82.75 105 ALA A N 1
ATOM 839 C CA . ALA A 1 105 ? 12.623 8.900 -10.288 1.00 82.75 105 ALA A CA 1
ATOM 840 C C . ALA A 1 105 ? 11.336 9.646 -9.892 1.00 82.75 105 ALA A C 1
ATOM 842 O O . ALA A 1 105 ? 11.268 10.186 -8.785 1.00 82.75 105 ALA A O 1
ATOM 843 N N . LYS A 1 106 ? 10.306 9.613 -10.748 1.00 87.75 106 LYS A N 1
ATOM 844 C CA . LYS A 1 106 ? 8.984 10.194 -10.453 1.00 87.75 106 LYS A CA 1
ATOM 845 C C . LYS A 1 106 ? 8.325 9.512 -9.256 1.00 87.75 106 LYS A C 1
ATOM 847 O O . LYS A 1 106 ? 7.848 10.193 -8.353 1.00 87.75 106 LYS A O 1
ATOM 852 N N . PHE A 1 107 ? 8.371 8.180 -9.203 1.00 84.31 107 PHE A N 1
ATOM 853 C CA . PHE A 1 107 ? 7.829 7.406 -8.086 1.00 84.31 107 PHE A CA 1
ATOM 854 C C . PHE A 1 107 ? 8.450 7.815 -6.741 1.00 84.31 107 PHE A C 1
ATOM 856 O O . PHE A 1 107 ? 7.727 8.098 -5.786 1.00 84.31 107 PHE A O 1
ATOM 863 N N . ARG A 1 108 ? 9.784 7.935 -6.671 1.00 84.25 108 ARG A N 1
ATOM 864 C CA . ARG A 1 108 ? 10.474 8.396 -5.452 1.00 84.25 108 ARG A CA 1
ATOM 865 C C . ARG A 1 108 ? 10.057 9.804 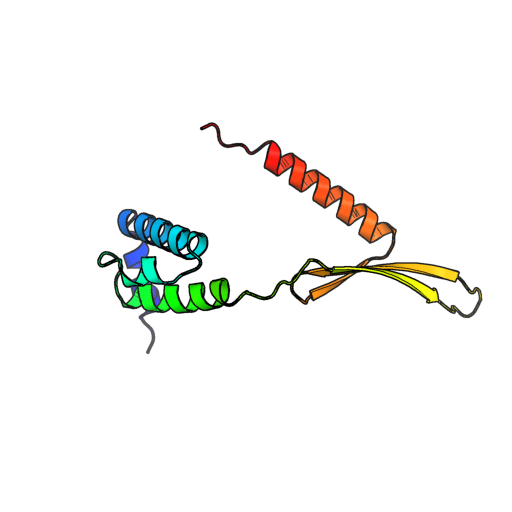-5.035 1.00 84.25 108 ARG A C 1
ATOM 867 O O . ARG A 1 108 ? 9.906 10.065 -3.844 1.00 84.25 108 ARG A O 1
ATOM 874 N N . GLN A 1 109 ? 9.888 10.708 -5.999 1.00 88.38 109 GLN A N 1
ATOM 875 C CA . GLN A 1 109 ? 9.495 12.087 -5.721 1.00 88.38 109 GLN A CA 1
ATOM 876 C C . GLN A 1 109 ? 8.086 12.168 -5.123 1.00 88.38 109 GLN A C 1
ATOM 878 O O . GLN A 1 109 ? 7.883 12.872 -4.133 1.00 88.38 109 GLN A O 1
ATOM 883 N N . GLU A 1 110 ? 7.129 11.436 -5.691 1.00 87.06 110 GLU A N 1
ATOM 884 C CA . GLU A 1 110 ? 5.757 11.401 -5.180 1.00 87.06 110 GLU A CA 1
ATOM 885 C C . GLU A 1 110 ? 5.684 10.746 -3.798 1.00 87.06 110 GLU A C 1
ATOM 887 O O . GLU A 1 110 ? 5.049 11.289 -2.897 1.00 87.06 110 GLU A O 1
ATOM 892 N N . LEU A 1 111 ? 6.427 9.658 -3.572 1.00 84.50 111 LEU A N 1
ATOM 893 C CA . LEU A 1 111 ? 6.481 9.004 -2.264 1.00 84.50 111 LEU A CA 1
ATOM 894 C C . LEU A 1 111 ? 7.040 9.934 -1.174 1.00 84.50 111 LEU A C 1
ATOM 896 O O . LEU A 1 111 ? 6.460 10.037 -0.092 1.00 84.50 111 LEU A O 1
ATOM 900 N N . ALA A 1 112 ? 8.112 10.675 -1.470 1.00 79.81 112 ALA A N 1
ATOM 901 C CA . ALA A 1 112 ? 8.668 11.665 -0.548 1.00 79.81 112 ALA A CA 1
ATOM 902 C C . ALA A 1 112 ? 7.664 12.786 -0.222 1.00 79.81 112 ALA A C 1
ATOM 904 O O . ALA A 1 112 ? 7.539 13.197 0.933 1.00 79.81 112 ALA A O 1
ATOM 905 N N . ARG A 1 113 ? 6.903 13.259 -1.220 1.00 85.88 113 ARG A N 1
ATOM 906 C CA . ARG A 1 113 ? 5.836 14.253 -1.015 1.00 85.88 113 ARG A CA 1
ATOM 907 C C . ARG A 1 113 ? 4.731 13.719 -0.107 1.00 85.88 113 ARG A C 1
ATOM 909 O O . ARG A 1 113 ? 4.307 14.433 0.801 1.00 85.88 113 ARG A O 1
ATOM 916 N N . SER A 1 114 ? 4.291 12.479 -0.319 1.00 81.62 114 SER A N 1
ATOM 917 C CA . SER A 1 114 ? 3.270 11.843 0.518 1.00 81.62 114 SER A CA 1
ATOM 918 C C . SER A 1 114 ? 3.732 11.677 1.966 1.00 81.62 114 SER A C 1
ATOM 920 O O . SER A 1 114 ? 2.961 11.963 2.878 1.00 81.62 114 SER A O 1
ATOM 922 N N . MET A 1 115 ? 4.991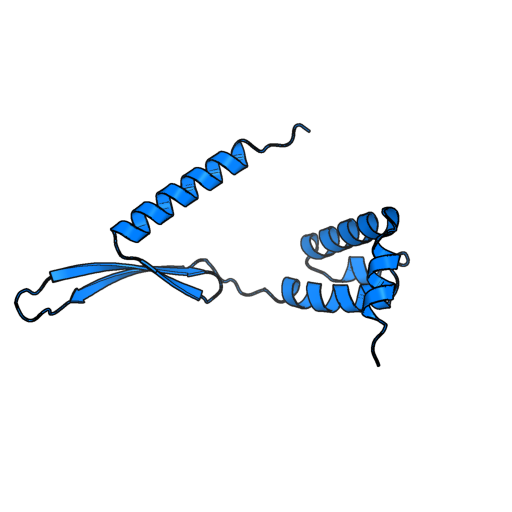 11.291 2.195 1.00 75.56 115 MET A N 1
ATOM 923 C CA . MET A 1 115 ? 5.547 11.183 3.549 1.00 75.56 115 MET A CA 1
ATOM 924 C C . MET A 1 115 ? 5.561 12.528 4.281 1.00 75.56 115 MET A C 1
ATOM 926 O O . MET A 1 115 ? 5.078 12.618 5.407 1.00 75.56 115 MET A O 1
ATOM 930 N N . LEU A 1 116 ? 6.029 13.592 3.622 1.00 83.81 116 LEU A N 1
ATOM 931 C CA . LEU A 1 116 ? 6.038 14.937 4.206 1.00 83.81 116 LEU A CA 1
ATOM 932 C C . LEU A 1 116 ? 4.624 15.451 4.520 1.00 83.81 116 LEU A C 1
ATOM 934 O O . LEU A 1 116 ? 4.431 16.200 5.476 1.00 83.81 116 LEU A O 1
ATOM 938 N N . ALA A 1 117 ? 3.627 15.079 3.714 1.00 80.19 117 ALA A N 1
ATOM 939 C CA . ALA A 1 117 ? 2.231 15.409 3.986 1.00 80.19 117 ALA A CA 1
ATOM 940 C C . ALA A 1 117 ? 1.689 14.663 5.219 1.00 80.19 117 ALA A C 1
ATOM 942 O O . ALA A 1 117 ? 0.963 15.262 6.010 1.00 80.19 117 ALA A O 1
ATOM 943 N N . LEU A 1 118 ? 2.072 13.396 5.409 1.00 78.50 118 LEU A N 1
ATOM 944 C CA . LEU A 1 118 ? 1.694 12.602 6.582 1.00 78.50 118 LEU A CA 1
ATOM 945 C C . LEU A 1 118 ? 2.327 13.134 7.873 1.00 78.50 118 LEU A C 1
ATOM 947 O O . LEU A 1 118 ? 1.641 13.226 8.882 1.00 78.50 118 LEU A O 1
ATOM 951 N N . GLU A 1 119 ? 3.596 13.545 7.841 1.00 76.25 119 GLU A N 1
ATOM 952 C CA . GLU A 1 119 ? 4.270 14.141 9.007 1.00 76.25 119 GLU A CA 1
ATOM 953 C C . GLU A 1 119 ? 3.632 15.465 9.442 1.00 76.25 119 GLU A C 1
ATOM 955 O O . GLU A 1 119 ? 3.521 15.746 10.633 1.00 76.25 119 GLU A O 1
ATOM 960 N N . LYS A 1 120 ? 3.171 16.275 8.482 1.00 74.88 120 LYS A N 1
ATOM 961 C CA . LYS A 1 120 ? 2.431 17.513 8.770 1.00 74.88 120 LYS A CA 1
ATOM 962 C C . LYS A 1 120 ? 1.031 17.249 9.319 1.00 74.88 120 LYS A C 1
ATOM 964 O O . LYS A 1 120 ? 0.475 18.113 9.991 1.00 74.88 120 LYS A O 1
ATOM 969 N N . TYR A 1 121 ? 0.465 16.077 9.043 1.00 66.50 121 TYR A N 1
ATOM 970 C CA . TYR A 1 121 ? -0.807 15.626 9.593 1.00 66.50 121 TYR A CA 1
ATOM 971 C C . TYR A 1 121 ? -0.583 14.924 10.942 1.00 66.50 121 TYR A C 1
ATOM 973 O O . TYR A 1 121 ? -0.925 13.759 11.122 1.00 66.50 121 TYR A O 1
ATOM 981 N N . GLN A 1 122 ? 0.003 15.626 11.913 1.00 58.66 122 GLN A N 1
ATOM 982 C CA . GLN A 1 122 ? -0.145 15.237 13.314 1.00 58.66 122 GLN A CA 1
ATOM 983 C C . GLN A 1 122 ? -1.436 15.879 13.839 1.00 58.66 122 GLN A C 1
ATOM 985 O O . GLN A 1 122 ? -1.498 17.106 13.935 1.00 58.66 122 GLN A O 1
ATOM 990 N N . PRO A 1 123 ? -2.497 15.103 14.136 1.00 54.09 123 PRO A N 1
ATOM 991 C CA . PRO A 1 123 ? -3.651 15.656 14.827 1.00 54.09 123 PRO A CA 1
ATOM 992 C C . PRO A 1 123 ? -3.175 16.139 16.199 1.00 54.09 123 PRO A C 1
ATOM 994 O O . PRO A 1 123 ? -2.565 15.366 16.933 1.00 54.09 123 PRO A O 1
ATOM 997 N N . ASN A 1 124 ? -3.413 17.416 16.511 1.00 48.81 124 ASN A N 1
ATOM 998 C CA . ASN A 1 124 ? -3.152 17.989 17.831 1.00 48.81 124 ASN A CA 1
ATOM 999 C C . ASN A 1 124 ? -3.827 17.111 18.900 1.00 48.81 124 ASN A C 1
ATOM 1001 O O . ASN A 1 124 ? -5.049 17.164 19.052 1.00 48.81 124 ASN A O 1
ATOM 1005 N N . THR A 1 125 ? -3.039 16.278 19.580 1.00 41.34 125 THR A N 1
ATOM 1006 C CA . THR A 1 125 ? -3.374 15.689 20.886 1.00 41.34 125 THR A CA 1
ATOM 1007 C C . THR A 1 125 ? -3.391 16.755 21.961 1.00 41.34 125 THR A C 1
ATOM 1009 O O . THR A 1 125 ? -2.479 17.613 21.932 1.00 41.34 125 THR A O 1
#

pLDDT: mean 71.26, std 14.17, range [41.34, 88.38]

Sequence (125 aa):
MGDDGALLVSELYNIGLVSQISTVFTNCLREKSLYPLESTTSIPDKIKQQLSVFLDGRLEKKVDRETEWKVNVVVNNQHVQKSLHVITEINIHGQKLEFDLEQFAKFRQELARSMLALEKYQPNT

Nearest PDB structures (foldseek):
  8qqs-assembly1_B  TM=3.402E-01  e=2.275E-02  Escherichia coli
  6rku-assembly1_B  TM=3.487E-01  e=3.979E-02  Escherichia coli K-12
  8qdx-assembly1_B  TM=3.320E-01  e=3.104E-02  Escherichia coli
  8qqu-assembly1_D  TM=3.474E-01  e=7.402E-02  Escherichia coli
  8qdx-assembly1_D  TM=3.377E-01  e=8.380E-02  Escherichia coli

Solvent-accessible surface area (backbone atoms only — not comparable to full-atom values): 7553 Å² total; per-residue (Å²): 141,90,60,75,69,63,57,52,59,61,59,58,68,37,64,69,56,49,53,49,53,53,51,35,52,52,46,18,65,73,68,66,38,65,60,53,57,72,73,44,83,88,59,57,67,76,56,48,56,54,49,46,60,55,44,48,73,61,59,66,62,80,60,90,60,65,77,49,71,50,79,46,79,45,78,44,80,51,99,86,53,84,45,83,41,59,36,40,38,40,33,56,83,86,44,80,43,81,26,48,66,67,57,44,51,52,51,54,53,53,52,54,51,52,50,56,53,51,68,70,62,61,78,88,123

Radius of gyration: 23.23 Å; Cα contacts (8 Å, |Δi|>4): 100; chains: 1; bounding box: 57×33×59 Å